Protein AF-A0A1B1T932-F1 (afdb_monomer)

Foldseek 3Di:
DVLVLLQCCC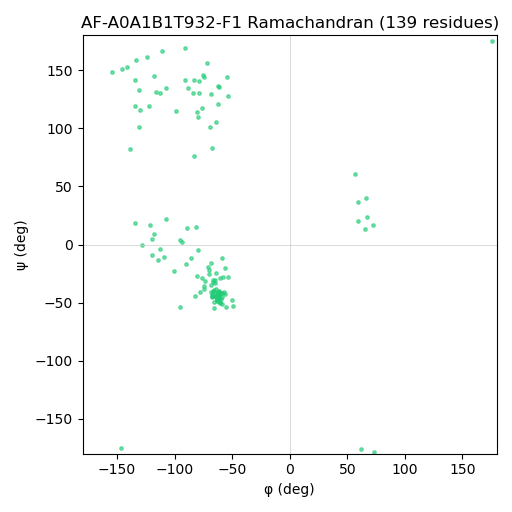CPVVVNNVQEDEQDQPPHDLVCRVVVSCVVVVQRQKYKYFDPDDPDPCVCCCVPPVDTDMDIGRDPVDDPCVVHPCPDPVSQQVVQACAPVPDDDHDGSVVSVVVVVVSVVSSVVSSVVCCVVPNDDDPPD

Mean predicted aligned error: 5.81 Å

Radius of gyration: 16.26 Å; Cα contacts (8 Å, |Δi|>4): 154; chains: 1; bounding box: 42×32×43 Å

Nearest PDB structures (foldseek):
  7mj0-assembly1_B  TM=4.147E-01  e=1.061E+00  Lactiplantibacillus plantarum WCFS1
  7mj1-assembly3_F  TM=4.142E-01  e=2.556E+00  Lactiplantibacillus plantarum WCFS1
  8iss-assembly1_B  TM=2.671E-01  e=7.438E+00  Homo sapiens

Structure (mmCIF, N/CA/C/O backbone):
data_AF-A0A1B1T932-F1
#
_entry.id   AF-A0A1B1T932-F1
#
loop_
_atom_site.group_PDB
_atom_site.id
_atom_site.type_symbol
_atom_site.label_atom_id
_atom_site.label_alt_id
_atom_site.label_comp_id
_atom_site.label_asym_id
_atom_site.label_entity_id
_atom_site.label_seq_id
_atom_site.pdbx_PDB_ins_code
_atom_site.Cartn_x
_atom_site.Cartn_y
_atom_site.Cartn_z
_atom_site.occupancy
_atom_site.B_iso_or_equiv
_atom_site.auth_seq_id
_atom_site.auth_comp_id
_atom_site.auth_asym_id
_atom_site.auth_atom_id
_atom_site.pdbx_PDB_model_num
ATOM 1 N N . GLY A 1 1 ? -16.737 -0.184 9.430 1.00 80.81 1 GLY A N 1
ATOM 2 C CA . GLY A 1 1 ? -15.345 -0.246 9.910 1.00 80.81 1 GLY A CA 1
ATOM 3 C C . GLY A 1 1 ? -14.444 0.382 8.879 1.00 80.81 1 GLY A C 1
ATOM 4 O O . GLY A 1 1 ? -14.862 0.499 7.726 1.00 80.81 1 GLY A O 1
ATOM 5 N N . MET A 1 2 ? -13.248 0.798 9.278 1.00 84.81 2 MET A N 1
ATOM 6 C CA . MET A 1 2 ? -12.342 1.526 8.388 1.00 84.81 2 MET A CA 1
ATOM 7 C C . MET A 1 2 ? -11.845 0.633 7.241 1.00 84.81 2 MET A C 1
ATOM 9 O O . MET A 1 2 ? -11.721 1.103 6.113 1.00 84.81 2 MET A O 1
ATOM 13 N N . VAL A 1 3 ? -11.698 -0.676 7.487 1.00 86.94 3 VAL A N 1
ATOM 14 C CA . VAL A 1 3 ? -11.423 -1.677 6.435 1.00 86.94 3 VAL A CA 1
ATOM 15 C C . VAL A 1 3 ? -12.479 -1.654 5.328 1.00 86.94 3 VAL A C 1
ATOM 17 O O . VAL A 1 3 ? -12.140 -1.697 4.154 1.00 86.94 3 VAL A O 1
ATOM 20 N N . GLY A 1 4 ? -13.764 -1.551 5.684 1.00 88.31 4 GLY A N 1
ATOM 21 C CA . GLY A 1 4 ? -14.855 -1.548 4.704 1.00 88.31 4 GLY A CA 1
ATOM 22 C C . GLY A 1 4 ? -14.844 -0.310 3.804 1.00 88.31 4 GLY A C 1
ATOM 23 O O . GLY A 1 4 ? -15.051 -0.435 2.602 1.00 88.31 4 GLY A O 1
ATOM 24 N N . LEU A 1 5 ? -14.552 0.865 4.376 1.00 89.44 5 LEU A N 1
ATOM 25 C CA . LEU A 1 5 ? -14.367 2.099 3.606 1.00 89.44 5 LEU A CA 1
ATOM 26 C C . LEU A 1 5 ? -13.168 1.976 2.660 1.00 89.44 5 LEU A C 1
ATOM 28 O O . LEU A 1 5 ? -13.289 2.277 1.478 1.00 89.44 5 LEU A O 1
ATOM 32 N N . SER A 1 6 ? -12.037 1.495 3.175 1.00 89.19 6 SER A N 1
ATOM 33 C CA . SER A 1 6 ? -10.818 1.316 2.387 1.00 89.19 6 SER A CA 1
ATOM 34 C C . SER A 1 6 ? -11.032 0.323 1.236 1.00 89.19 6 SER A C 1
ATOM 36 O O . SER A 1 6 ? -10.687 0.619 0.099 1.00 89.19 6 SER A O 1
ATOM 38 N N . ASN A 1 7 ? -11.708 -0.804 1.487 1.00 89.00 7 ASN A N 1
ATOM 39 C CA . ASN A 1 7 ? -12.065 -1.769 0.445 1.00 89.00 7 ASN A CA 1
ATOM 40 C C . ASN A 1 7 ? -12.986 -1.169 -0.619 1.00 89.00 7 ASN A C 1
ATOM 42 O O . ASN A 1 7 ? -12.772 -1.423 -1.798 1.00 89.00 7 ASN A O 1
ATOM 46 N N . TRP A 1 8 ? -13.988 -0.375 -0.231 1.00 90.88 8 TRP A N 1
ATOM 47 C CA . TRP A 1 8 ? -14.846 0.314 -1.198 1.00 90.88 8 TRP A CA 1
ATOM 48 C C . TRP A 1 8 ? -14.045 1.289 -2.070 1.00 90.88 8 TRP A C 1
ATOM 50 O O . TRP A 1 8 ? -14.189 1.264 -3.285 1.00 90.88 8 TRP A O 1
ATOM 60 N N . ILE A 1 9 ? -13.154 2.090 -1.477 1.00 91.12 9 ILE A N 1
ATOM 61 C CA . ILE A 1 9 ? -12.294 3.008 -2.238 1.00 91.12 9 ILE A CA 1
ATOM 62 C C . ILE A 1 9 ? -11.430 2.233 -3.240 1.00 91.12 9 ILE A C 1
ATOM 64 O O . ILE A 1 9 ? -11.419 2.566 -4.421 1.00 91.12 9 ILE A O 1
ATOM 68 N N . GLY A 1 10 ? -10.735 1.192 -2.786 1.00 88.56 10 GLY A N 1
ATOM 69 C CA . GLY A 1 10 ? -9.833 0.434 -3.645 1.00 88.56 10 GLY A CA 1
ATOM 70 C C . GLY A 1 10 ? -10.544 -0.354 -4.748 1.00 88.56 10 GLY A C 1
ATOM 71 O O . GLY A 1 10 ? -10.137 -0.277 -5.900 1.00 88.56 10 GLY A O 1
ATOM 72 N N . SER A 1 11 ? -11.632 -1.059 -4.428 1.00 88.12 11 SER A N 1
ATOM 73 C CA . SER A 1 11 ? -12.359 -1.883 -5.410 1.00 88.12 11 SER A CA 1
ATOM 74 C C . SER A 1 11 ? -13.273 -1.085 -6.343 1.00 88.12 11 SER A C 1
ATOM 76 O O . SER A 1 11 ? -13.325 -1.373 -7.528 1.00 88.12 11 SER A O 1
ATOM 78 N N . ASP A 1 12 ? -13.992 -0.078 -5.845 1.00 87.50 12 ASP A N 1
ATOM 79 C CA . ASP A 1 12 ? -14.983 0.654 -6.649 1.00 87.50 12 ASP A CA 1
ATOM 80 C C . ASP A 1 12 ? -14.379 1.923 -7.259 1.00 87.50 12 ASP A C 1
ATOM 82 O O . ASP A 1 12 ? -14.417 2.128 -8.470 1.00 87.50 12 ASP A O 1
ATOM 86 N N . ALA A 1 13 ? -13.775 2.783 -6.432 1.00 82.50 13 ALA A N 1
ATOM 87 C CA . ALA A 1 13 ? -13.285 4.076 -6.909 1.00 82.50 13 ALA A CA 1
ATOM 88 C C . ALA A 1 13 ? -11.979 3.967 -7.714 1.00 82.50 13 ALA A C 1
ATOM 90 O O . ALA A 1 13 ? -11.738 4.815 -8.575 1.00 82.50 13 ALA A O 1
ATOM 91 N N . LEU A 1 14 ? -11.150 2.955 -7.432 1.00 87.00 14 LEU A N 1
ATOM 92 C CA . LEU A 1 14 ? -9.841 2.764 -8.066 1.00 87.00 14 LEU A CA 1
ATOM 93 C C . LEU A 1 14 ? -9.735 1.500 -8.937 1.00 87.00 14 LEU A C 1
ATOM 95 O O . LEU A 1 14 ? -8.791 1.417 -9.717 1.00 87.00 14 LEU A O 1
ATOM 99 N N . GLY A 1 15 ? -10.686 0.560 -8.858 1.00 87.38 15 GLY A N 1
ATOM 100 C CA . GLY A 1 15 ? -10.707 -0.649 -9.698 1.00 87.38 15 GLY A CA 1
ATOM 101 C C . GLY A 1 15 ? -9.558 -1.628 -9.426 1.00 87.38 15 GLY A C 1
ATOM 102 O O . GLY A 1 15 ? -8.949 -2.135 -10.366 1.00 87.38 15 GLY A O 1
ATOM 103 N N . LEU A 1 16 ? -9.203 -1.818 -8.151 1.00 86.88 16 LEU A N 1
ATOM 104 C CA . LEU A 1 16 ? -8.073 -2.641 -7.692 1.00 86.88 16 LEU A CA 1
ATOM 105 C C . LEU A 1 16 ? -8.524 -3.953 -7.029 1.00 86.88 16 LEU A C 1
ATOM 107 O O . LEU A 1 16 ? -7.818 -4.527 -6.198 1.00 86.88 16 LEU A O 1
ATOM 111 N N . GLU A 1 17 ? -9.733 -4.418 -7.329 1.00 86.69 17 GLU A N 1
ATOM 112 C CA . GLU A 1 17 ? -10.350 -5.564 -6.662 1.00 86.69 17 GLU A CA 1
ATOM 113 C C . GLU A 1 17 ? -9.563 -6.874 -6.807 1.00 86.69 17 GLU A C 1
ATOM 115 O O . GLU A 1 17 ? -9.633 -7.713 -5.909 1.00 86.69 17 GLU A O 1
ATOM 120 N N . GLU A 1 18 ? -8.804 -7.049 -7.893 1.00 85.75 18 GLU A N 1
ATOM 121 C CA . GLU A 1 18 ? -8.003 -8.256 -8.135 1.00 85.75 18 GLU A CA 1
ATOM 122 C C . GLU A 1 18 ? -6.671 -8.239 -7.367 1.00 85.75 18 GLU A C 1
ATOM 124 O O . GLU A 1 18 ? -6.147 -9.292 -7.008 1.00 85.75 18 GLU A O 1
ATOM 129 N N . GLN A 1 19 ? -6.140 -7.050 -7.076 1.00 84.19 19 GLN A N 1
ATOM 130 C CA . GLN A 1 19 ? -4.853 -6.834 -6.410 1.00 84.19 19 GLN A CA 1
ATOM 131 C C . GLN A 1 19 ? -4.988 -6.767 -4.881 1.00 84.19 19 GLN A C 1
ATOM 133 O O . GLN A 1 19 ? -3.997 -6.871 -4.152 1.00 84.19 19 GLN A O 1
ATOM 138 N N . MET A 1 20 ? -6.209 -6.571 -4.377 1.00 87.19 20 MET A N 1
ATOM 139 C CA . MET A 1 20 ? -6.478 -6.298 -2.969 1.00 87.19 20 MET A CA 1
ATOM 140 C C . MET A 1 20 ? -6.745 -7.540 -2.113 1.00 87.19 20 MET A C 1
ATOM 142 O O . MET A 1 20 ? -7.504 -8.437 -2.469 1.00 87.19 20 MET A O 1
ATOM 146 N N . GLY A 1 21 ? -6.225 -7.519 -0.885 1.00 86.00 21 GLY A N 1
ATOM 147 C CA . GLY A 1 21 ? -6.532 -8.473 0.176 1.00 86.00 21 GLY A CA 1
ATOM 148 C C . GLY A 1 21 ? -6.796 -7.786 1.518 1.00 86.00 21 GLY A C 1
ATOM 149 O O . GLY A 1 21 ? -6.136 -6.820 1.894 1.00 86.00 21 GLY A O 1
ATOM 150 N N . THR A 1 22 ? -7.764 -8.296 2.282 1.00 88.12 22 THR A N 1
ATOM 151 C CA . THR A 1 22 ? -8.008 -7.852 3.664 1.00 88.12 22 THR A CA 1
ATOM 152 C C . THR A 1 22 ? -7.360 -8.817 4.649 1.00 88.12 22 THR A C 1
ATOM 154 O O . THR A 1 22 ? -7.798 -9.963 4.751 1.00 88.12 22 THR A O 1
ATOM 157 N N . LEU A 1 23 ? -6.361 -8.362 5.410 1.00 85.62 23 LEU A N 1
ATOM 158 C CA . LEU A 1 23 ? -5.715 -9.220 6.407 1.00 85.62 23 LEU A CA 1
ATOM 159 C C . LEU A 1 23 ? -6.510 -9.231 7.718 1.00 85.62 23 LEU A C 1
ATOM 161 O O . LEU A 1 23 ? -6.825 -8.180 8.278 1.00 85.62 23 LEU A O 1
ATOM 165 N N . VAL A 1 24 ? -6.784 -10.429 8.243 1.00 85.81 24 VAL A N 1
ATOM 166 C CA . VAL A 1 24 ? -7.491 -10.635 9.517 1.00 85.81 24 VAL A CA 1
ATOM 167 C C . VAL A 1 24 ? -6.714 -11.614 10.401 1.00 85.81 24 VAL A C 1
ATOM 169 O O . VAL A 1 24 ? -6.580 -12.792 10.083 1.00 85.81 24 VAL A O 1
ATOM 172 N N . GLY A 1 25 ? -6.233 -11.142 11.552 1.00 80.25 25 GLY A N 1
ATOM 173 C CA . GLY A 1 25 ? -5.342 -11.898 12.445 1.00 80.25 25 GLY A CA 1
ATOM 174 C C . GLY A 1 25 ? -6.001 -12.908 13.397 1.00 80.25 25 GLY A C 1
ATOM 175 O O . GLY A 1 25 ? -5.340 -13.338 14.337 1.00 80.25 25 GLY A O 1
ATOM 176 N N . LEU A 1 26 ? -7.270 -13.299 13.200 1.00 79.38 26 LEU A N 1
ATOM 177 C CA . LEU A 1 26 ? -8.101 -14.006 14.202 1.00 79.38 26 LEU A CA 1
ATOM 178 C C . LEU A 1 26 ? -7.559 -15.360 14.720 1.00 79.38 26 LEU A C 1
ATOM 180 O O . LEU A 1 26 ? -8.073 -15.854 15.716 1.00 79.38 26 LEU A O 1
ATOM 184 N N . ASN A 1 27 ? -6.522 -15.942 14.110 1.00 82.50 27 ASN A N 1
ATOM 185 C CA . ASN A 1 27 ? -5.919 -17.220 14.525 1.00 82.50 27 ASN A CA 1
ATOM 186 C C . ASN A 1 27 ? -4.382 -17.197 14.577 1.00 82.50 27 ASN A C 1
ATOM 188 O O . ASN A 1 27 ? -3.741 -18.247 14.557 1.00 82.50 27 ASN A O 1
ATOM 192 N N . TYR A 1 28 ? -3.777 -16.014 14.629 1.00 83.94 28 TYR A N 1
ATOM 193 C CA . TYR A 1 28 ? -2.328 -15.855 14.553 1.00 83.94 28 TYR A CA 1
ATOM 194 C C . TYR A 1 28 ? -1.781 -15.097 15.761 1.00 83.94 28 TYR A C 1
ATOM 196 O O . TYR A 1 28 ? -2.510 -14.408 16.473 1.00 83.94 28 TYR A O 1
ATOM 204 N N . THR A 1 29 ? -0.474 -15.211 16.004 1.00 84.06 29 THR A N 1
ATOM 205 C CA . THR A 1 29 ? 0.174 -14.472 17.093 1.00 84.06 29 THR A CA 1
ATOM 206 C C . THR A 1 29 ? 0.341 -12.999 16.727 1.00 84.06 29 THR A C 1
ATOM 208 O O . THR A 1 29 ? 0.633 -12.664 15.579 1.00 84.06 29 THR A O 1
ATOM 211 N N . ALA A 1 30 ? 0.228 -12.110 17.719 1.00 79.62 30 ALA A N 1
ATOM 212 C CA . ALA A 1 30 ? 0.373 -10.664 17.525 1.00 79.62 30 ALA A CA 1
ATOM 213 C C . ALA A 1 30 ? 1.697 -10.268 16.833 1.00 79.62 30 ALA A C 1
ATOM 215 O O . ALA A 1 30 ? 1.757 -9.270 16.121 1.00 79.62 30 ALA A O 1
ATOM 216 N N . GLU A 1 31 ? 2.750 -11.067 16.999 1.00 79.44 31 GLU A N 1
ATOM 217 C CA . GLU A 1 31 ? 4.076 -10.797 16.441 1.00 79.44 31 GLU A CA 1
ATOM 218 C C . GLU A 1 31 ? 4.171 -11.037 14.929 1.00 79.44 31 GLU A C 1
ATOM 220 O O . GLU A 1 31 ? 4.889 -10.305 14.248 1.00 79.44 31 GLU A O 1
ATOM 225 N N . THR A 1 32 ? 3.464 -12.046 14.406 1.00 83.19 32 THR A N 1
ATOM 226 C CA . THR A 1 32 ? 3.666 -12.557 13.032 1.00 83.19 32 THR A CA 1
ATOM 227 C C . THR A 1 32 ? 2.391 -12.639 12.198 1.00 83.19 32 THR A C 1
ATOM 229 O O . THR A 1 32 ? 2.445 -13.038 11.036 1.00 83.19 32 THR A O 1
ATOM 232 N N . TRP A 1 33 ? 1.234 -12.257 12.752 1.00 86.25 33 TRP A N 1
ATOM 233 C CA . TRP A 1 33 ? -0.049 -12.445 12.076 1.00 86.25 33 TRP A CA 1
ATOM 234 C C . TRP A 1 33 ? -0.123 -11.794 10.698 1.00 86.25 33 TRP A C 1
ATOM 236 O O . TRP 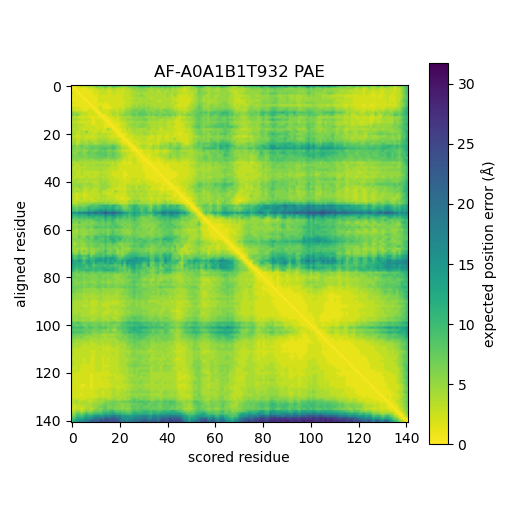A 1 33 ? -0.643 -12.423 9.786 1.00 86.25 33 TRP A O 1
ATOM 246 N N . LYS A 1 34 ? 0.421 -10.583 10.518 1.00 84.50 34 LYS A N 1
ATOM 247 C CA . LYS A 1 34 ? 0.378 -9.889 9.222 1.00 84.50 34 LYS A CA 1
ATOM 248 C C . LYS A 1 34 ? 1.083 -10.713 8.143 1.00 84.50 34 LYS A C 1
ATOM 250 O O . LYS A 1 34 ? 0.497 -10.968 7.096 1.00 84.50 34 LYS A O 1
ATOM 255 N N . THR A 1 35 ? 2.301 -11.182 8.428 1.00 86.19 35 THR A N 1
ATOM 256 C CA . THR A 1 35 ? 3.117 -11.938 7.467 1.00 86.19 35 THR A CA 1
ATOM 257 C C . THR A 1 35 ? 2.487 -13.296 7.182 1.00 86.19 35 THR A C 1
ATOM 259 O O . THR A 1 35 ? 2.370 -13.681 6.024 1.00 86.19 35 THR A O 1
ATOM 262 N N . ASN A 1 36 ? 2.019 -14.000 8.217 1.00 88.31 36 ASN A N 1
ATOM 263 C CA . ASN A 1 36 ? 1.419 -15.322 8.043 1.00 88.31 36 ASN A CA 1
ATOM 264 C C . ASN A 1 36 ? 0.102 -15.257 7.255 1.00 88.31 36 ASN A C 1
ATOM 266 O O . ASN A 1 36 ? -0.078 -16.034 6.327 1.00 88.31 36 ASN A O 1
ATOM 270 N N . VAL A 1 37 ? -0.787 -14.302 7.560 1.00 88.25 37 VAL A N 1
ATOM 271 C CA . VAL A 1 37 ? -2.037 -14.125 6.800 1.00 88.25 37 VAL A CA 1
ATOM 272 C C . VAL A 1 37 ? -1.738 -13.744 5.350 1.00 88.25 37 VAL A C 1
ATOM 274 O O . VAL A 1 37 ? -2.368 -14.277 4.446 1.00 88.25 37 VAL A O 1
ATOM 277 N N . TRP A 1 38 ? -0.773 -12.852 5.111 1.00 88.38 38 TRP A N 1
ATOM 278 C CA . TRP A 1 38 ? -0.386 -12.455 3.755 1.00 88.38 38 TRP A CA 1
ATOM 279 C C . TRP A 1 38 ? 0.144 -13.635 2.932 1.00 88.38 38 TRP A C 1
ATOM 281 O O . TRP A 1 38 ? -0.245 -13.796 1.777 1.00 88.38 38 TRP A O 1
ATOM 291 N N . LEU A 1 39 ? 0.975 -14.496 3.531 1.00 88.19 39 LEU A N 1
ATOM 292 C CA . LEU A 1 39 ? 1.442 -15.729 2.892 1.00 88.19 39 LEU A CA 1
ATOM 293 C C . LEU A 1 39 ? 0.288 -16.699 2.600 1.00 88.19 39 LEU A C 1
ATOM 295 O O . LEU A 1 39 ? 0.229 -17.249 1.503 1.00 88.19 39 LEU A O 1
ATOM 299 N N . ASP A 1 40 ? -0.634 -16.873 3.546 1.00 90.06 40 ASP A N 1
ATOM 300 C CA . ASP A 1 40 ? -1.783 -17.777 3.409 1.00 90.06 40 ASP A CA 1
ATOM 301 C C . ASP A 1 40 ? -2.824 -17.279 2.390 1.00 90.06 40 ASP A C 1
ATOM 303 O O . ASP A 1 40 ? -3.586 -18.076 1.844 1.00 90.06 40 ASP A O 1
ATOM 307 N N . MET A 1 41 ? -2.843 -15.975 2.106 1.00 87.75 41 MET A N 1
ATOM 308 C CA . MET A 1 41 ? -3.696 -15.341 1.094 1.00 87.75 41 MET A CA 1
ATOM 309 C C . MET A 1 41 ? -3.056 -15.278 -0.299 1.00 87.75 41 MET A C 1
ATOM 311 O O . MET A 1 41 ? -3.544 -14.543 -1.150 1.00 87.75 41 MET A O 1
ATOM 315 N N . ASP A 1 42 ? -1.978 -16.028 -0.532 1.00 87.50 42 ASP A N 1
ATOM 316 C CA . ASP A 1 42 ? -1.223 -16.018 -1.793 1.00 87.50 42 ASP A CA 1
ATOM 317 C C . ASP A 1 42 ? -0.661 -14.635 -2.157 1.00 87.50 42 ASP A C 1
ATOM 319 O O . ASP A 1 42 ? -0.576 -14.251 -3.318 1.00 87.50 42 ASP A O 1
ATOM 323 N N . ARG A 1 43 ? -0.225 -13.890 -1.133 1.00 85.88 43 ARG A N 1
ATOM 324 C CA . ARG A 1 43 ? 0.549 -12.649 -1.264 1.00 85.88 43 ARG A CA 1
ATOM 325 C C . ARG A 1 43 ? -0.148 -11.569 -2.107 1.00 85.88 43 ARG A C 1
ATOM 327 O O . ARG A 1 43 ? 0.429 -11.125 -3.099 1.00 85.88 43 ARG A O 1
ATOM 334 N N . PRO A 1 44 ? -1.340 -11.094 -1.696 1.00 84.31 44 PRO A N 1
ATOM 335 C CA . PRO A 1 44 ? -1.999 -9.981 -2.374 1.00 84.31 44 PRO A CA 1
ATOM 336 C C . PRO A 1 44 ? -1.073 -8.762 -2.450 1.00 84.31 44 PRO A C 1
ATOM 338 O O . PRO A 1 44 ? -0.308 -8.492 -1.515 1.00 84.31 44 PRO A O 1
ATOM 341 N N . GLU A 1 45 ? -1.160 -8.035 -3.562 1.00 83.12 45 GLU A N 1
ATOM 342 C CA . GLU A 1 45 ? -0.296 -6.893 -3.874 1.00 83.12 45 GLU A CA 1
ATOM 343 C C . GLU A 1 45 ? -0.640 -5.659 -3.039 1.00 83.12 45 GLU A C 1
ATOM 345 O O . GLU A 1 45 ? 0.243 -4.873 -2.705 1.00 83.12 45 GLU A O 1
ATOM 350 N N . ILE A 1 46 ? -1.915 -5.489 -2.682 1.00 84.75 46 ILE A N 1
ATOM 351 C CA . ILE A 1 46 ? -2.403 -4.406 -1.830 1.00 84.75 46 ILE A CA 1
ATOM 352 C C . ILE A 1 46 ? -3.097 -5.022 -0.626 1.00 84.75 46 ILE A C 1
ATOM 354 O O . ILE A 1 46 ? -4.111 -5.705 -0.754 1.00 84.75 46 ILE A O 1
ATOM 358 N N . ILE A 1 47 ? -2.590 -4.745 0.569 1.00 86.12 47 ILE A N 1
ATOM 359 C CA . ILE A 1 47 ? -3.205 -5.196 1.813 1.00 86.12 47 ILE A CA 1
ATOM 360 C C . ILE A 1 47 ? -3.871 -4.046 2.552 1.00 86.12 47 ILE A C 1
ATOM 362 O O . ILE A 1 47 ? -3.299 -2.974 2.747 1.00 86.12 47 ILE A O 1
ATOM 366 N N . VAL A 1 48 ? -5.086 -4.311 3.018 1.00 86.06 48 VAL A N 1
ATOM 367 C CA . VAL A 1 48 ? -5.837 -3.439 3.917 1.00 86.06 48 VAL A CA 1
ATOM 368 C C . VAL A 1 48 ? -6.049 -4.176 5.226 1.00 86.06 48 VAL A C 1
ATOM 370 O O . VAL A 1 48 ? -6.490 -5.328 5.243 1.00 86.06 48 VAL A O 1
ATOM 373 N N . TYR A 1 49 ? -5.761 -3.512 6.338 1.00 82.50 49 TYR A N 1
ATOM 374 C CA . TYR A 1 49 ? -6.024 -4.072 7.656 1.00 82.50 49 TYR A CA 1
ATOM 375 C C . TYR A 1 49 ? -6.225 -2.976 8.703 1.00 82.50 49 TYR A C 1
ATOM 377 O O . TYR A 1 49 ? -5.637 -1.896 8.636 1.00 82.50 49 TYR A O 1
ATOM 385 N N . GLU A 1 50 ? -7.066 -3.264 9.692 1.00 77.31 50 GLU A N 1
ATOM 386 C CA . GLU A 1 50 ? -7.107 -2.487 10.929 1.00 77.31 50 GLU A CA 1
ATOM 387 C C . GLU A 1 50 ? -5.899 -2.897 11.764 1.00 77.31 50 GLU A C 1
ATOM 389 O O . GLU A 1 50 ? -5.720 -4.073 12.092 1.00 77.31 50 GLU A O 1
ATOM 394 N N . ASP A 1 51 ? -5.014 -1.941 12.029 1.00 72.12 51 ASP A N 1
ATOM 395 C CA . ASP A 1 51 ? -3.776 -2.266 12.714 1.00 72.12 51 ASP A CA 1
ATOM 396 C C . ASP A 1 51 ? -4.024 -2.411 14.216 1.00 72.12 51 ASP A C 1
ATOM 398 O O . ASP A 1 51 ? -4.628 -1.545 14.842 1.00 72.12 51 ASP A O 1
ATOM 402 N N . THR A 1 52 ? -3.550 -3.501 14.808 1.00 62.16 52 THR A N 1
ATOM 403 C CA . THR A 1 52 ? -3.531 -3.705 16.264 1.00 62.16 52 THR A CA 1
ATOM 404 C C . THR A 1 52 ? -2.106 -3.725 16.815 1.00 62.16 52 THR A C 1
ATOM 406 O O . THR A 1 52 ? -1.916 -3.881 18.019 1.00 62.16 52 THR A O 1
ATOM 409 N N . THR A 1 53 ? -1.094 -3.635 15.948 1.00 59.97 53 THR A N 1
ATOM 410 C CA . THR A 1 53 ? 0.326 -3.676 16.297 1.00 59.97 53 THR A CA 1
ATOM 411 C C . THR A 1 53 ? 1.058 -2.526 15.627 1.00 59.97 53 THR A C 1
ATOM 413 O O . THR A 1 53 ? 1.396 -2.555 14.444 1.00 59.97 53 THR A O 1
ATOM 416 N N . ALA A 1 54 ? 1.321 -1.487 16.406 1.00 54.06 54 ALA A N 1
ATOM 417 C CA . ALA A 1 54 ? 1.797 -0.244 15.849 1.00 54.06 54 ALA A CA 1
ATOM 418 C C . ALA A 1 54 ? 3.307 -0.264 15.560 1.00 54.06 54 ALA A C 1
ATOM 420 O O . ALA A 1 54 ? 4.134 -0.356 16.468 1.00 54.06 54 ALA A O 1
ATOM 421 N N . ARG A 1 55 ? 3.666 -0.198 14.272 1.00 67.00 55 ARG A N 1
ATOM 422 C CA . ARG A 1 55 ? 5.061 -0.129 13.788 1.00 67.00 55 ARG A CA 1
ATOM 423 C C . ARG A 1 55 ? 5.365 1.167 13.021 1.00 67.00 55 ARG A C 1
ATOM 425 O O . ARG A 1 55 ? 6.422 1.278 12.412 1.00 67.00 55 ARG A O 1
ATOM 432 N N . SER A 1 56 ? 4.446 2.132 13.045 1.00 73.62 56 SER A N 1
ATOM 433 C CA . SER A 1 56 ? 4.569 3.440 12.392 1.00 73.62 56 SER A CA 1
ATOM 434 C C . SER A 1 56 ? 3.856 4.522 13.233 1.00 73.62 56 SER A C 1
ATOM 436 O O . SER A 1 56 ? 3.392 4.243 14.341 1.00 73.62 56 SER A O 1
ATOM 438 N N . ASP A 1 57 ? 3.768 5.761 12.747 1.00 79.06 57 ASP A N 1
ATOM 439 C CA . ASP A 1 57 ? 3.303 6.939 13.504 1.00 79.06 57 ASP A CA 1
ATOM 440 C C . ASP A 1 57 ? 1.886 6.794 14.080 1.00 79.06 57 ASP A C 1
ATOM 442 O O . ASP A 1 57 ? 1.565 7.356 15.135 1.00 79.06 57 ASP A O 1
ATOM 446 N N . HIS A 1 58 ? 1.052 5.985 13.421 1.00 78.69 58 HIS A N 1
ATOM 447 C CA . HIS A 1 58 ? -0.308 5.646 13.840 1.00 78.69 58 HIS A CA 1
ATOM 448 C C . HIS A 1 58 ? -0.380 5.030 15.259 1.00 78.69 58 HIS A C 1
ATOM 450 O O . HIS A 1 58 ? -1.418 5.164 15.904 1.00 78.69 58 HIS A O 1
ATOM 456 N N . ALA A 1 59 ? 0.728 4.493 15.801 1.00 80.38 59 ALA A N 1
ATOM 457 C CA . ALA A 1 59 ? 0.858 4.047 17.199 1.00 80.38 59 ALA A CA 1
ATOM 458 C C . ALA A 1 59 ? 0.380 5.087 18.207 1.00 80.38 59 ALA A C 1
ATOM 460 O O . ALA A 1 59 ? -0.477 4.837 19.051 1.00 80.38 59 ALA A O 1
ATOM 461 N N . SER A 1 60 ? 0.916 6.297 18.071 1.00 82.00 60 SER A N 1
ATOM 462 C CA . SER A 1 60 ? 0.652 7.384 19.003 1.00 82.00 60 SER A CA 1
ATOM 463 C C . SER A 1 60 ? -0.817 7.817 18.980 1.00 82.00 60 SER A C 1
ATOM 465 O O . SER A 1 60 ? -1.349 8.225 20.011 1.00 82.00 60 SER A O 1
ATOM 467 N N . PHE A 1 61 ? -1.491 7.685 17.836 1.00 81.75 61 PHE A N 1
ATOM 468 C CA . PHE A 1 61 ? -2.914 7.983 17.696 1.00 81.75 61 PHE A CA 1
ATOM 469 C C . PHE A 1 61 ? -3.784 6.895 18.331 1.00 81.75 61 PHE A C 1
ATOM 471 O O . PHE A 1 61 ? -4.785 7.216 18.971 1.00 81.75 61 PHE A O 1
ATOM 478 N N . GLN A 1 62 ? -3.401 5.624 18.204 1.00 78.38 62 GLN A N 1
ATOM 479 C CA . GLN A 1 62 ? -4.112 4.522 18.855 1.00 78.38 62 GLN A CA 1
ATOM 480 C C . GLN A 1 62 ? -3.993 4.616 20.373 1.00 78.38 62 GLN A C 1
ATOM 482 O O . GLN A 1 62 ? -5.010 4.694 21.063 1.00 78.38 62 GLN A O 1
ATOM 487 N N . ASP A 1 63 ? -2.760 4.694 20.872 1.00 81.81 63 ASP A N 1
ATOM 488 C CA . ASP A 1 63 ? -2.464 4.604 22.301 1.00 81.81 63 ASP A CA 1
ATOM 489 C C . ASP A 1 63 ? -2.979 5.814 23.089 1.00 81.81 63 ASP A C 1
ATOM 491 O O . ASP A 1 63 ? -3.421 5.669 24.229 1.00 81.81 63 ASP A O 1
ATOM 495 N N . ASN A 1 64 ? -2.946 7.014 22.495 1.00 84.12 64 ASN A N 1
ATOM 496 C CA . ASN A 1 64 ? -3.294 8.244 23.213 1.00 84.12 64 ASN A CA 1
ATOM 497 C C . ASN A 1 64 ? -4.708 8.762 22.924 1.00 84.12 64 ASN A C 1
ATOM 499 O O . ASN A 1 64 ? -5.233 9.526 23.734 1.00 84.12 64 ASN A O 1
ATOM 503 N N . LEU A 1 65 ? -5.316 8.401 21.786 1.00 82.81 65 LEU A N 1
ATOM 504 C CA . LEU A 1 65 ? -6.614 8.951 21.362 1.00 82.81 65 LEU A CA 1
ATOM 505 C C . LEU A 1 65 ? -7.712 7.889 21.197 1.00 82.81 65 LEU A C 1
ATOM 507 O O . LEU A 1 65 ? -8.872 8.259 21.027 1.00 82.81 65 LEU A O 1
ATOM 511 N N . GLY A 1 66 ? -7.386 6.591 21.259 1.00 75.19 66 GLY A N 1
ATOM 512 C CA . GLY A 1 66 ? -8.368 5.513 21.081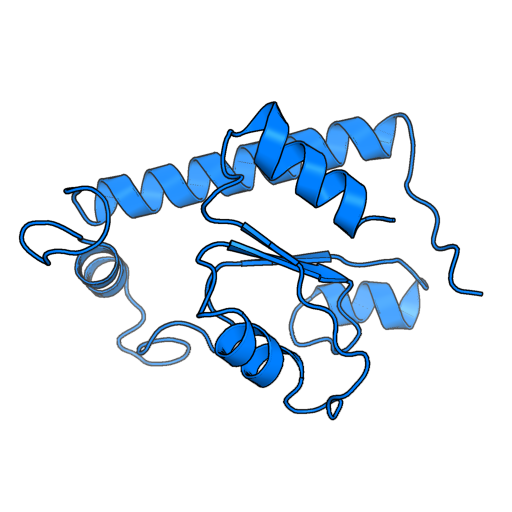 1.00 75.19 66 GLY A CA 1
ATOM 513 C C . GLY A 1 66 ? -8.946 5.436 19.662 1.00 75.19 66 GLY A C 1
ATOM 514 O O . GLY A 1 66 ? -10.057 4.939 19.457 1.00 75.19 66 GLY A O 1
ATOM 515 N N . THR A 1 67 ? -8.213 5.956 18.677 1.00 75.00 67 THR A N 1
ATOM 516 C CA . THR A 1 67 ? -8.656 6.062 17.283 1.00 75.00 67 THR A CA 1
ATOM 517 C C . THR A 1 67 ? -8.426 4.753 16.525 1.00 75.00 67 THR A C 1
ATOM 519 O O . THR A 1 67 ? -7.391 4.106 16.685 1.00 75.00 67 THR A O 1
ATOM 522 N N . VAL A 1 68 ? -9.367 4.374 15.652 1.00 73.62 68 VAL A N 1
ATOM 523 C CA . VAL A 1 68 ? -9.142 3.289 14.681 1.00 73.62 68 VAL A CA 1
ATOM 524 C C . VAL A 1 68 ? -8.106 3.750 13.665 1.00 73.62 68 VAL A C 1
ATOM 526 O O . VAL A 1 68 ? -8.267 4.812 13.067 1.00 73.62 68 VAL A O 1
ATOM 529 N N . THR A 1 69 ? -7.074 2.944 13.427 1.00 75.75 69 THR A N 1
ATOM 530 C CA . THR A 1 69 ? -6.095 3.220 12.370 1.00 75.75 69 THR A CA 1
ATOM 531 C C . THR A 1 69 ? -6.109 2.106 11.339 1.00 75.75 69 THR A C 1
ATOM 533 O O . THR A 1 69 ? -6.355 0.943 11.663 1.00 75.75 69 THR A O 1
ATOM 536 N N . VAL A 1 70 ? -5.888 2.483 10.084 1.00 76.38 70 VAL A N 1
ATOM 537 C CA . VAL A 1 70 ? -5.782 1.553 8.962 1.00 76.38 70 VAL A CA 1
ATOM 538 C C . VAL A 1 70 ? -4.360 1.573 8.449 1.00 76.38 70 VAL A C 1
ATOM 540 O O . VAL A 1 70 ? -3.803 2.641 8.199 1.00 76.38 70 VAL A O 1
ATOM 543 N N . GLY A 1 71 ? -3.802 0.378 8.290 1.00 72.62 71 GLY A N 1
ATOM 544 C CA . GLY A 1 71 ? -2.627 0.153 7.472 1.00 72.62 71 GLY A CA 1
ATOM 545 C C . GLY A 1 71 ? -3.049 -0.117 6.032 1.00 72.62 71 GLY A C 1
ATOM 546 O O . GLY A 1 71 ? -3.970 -0.897 5.777 1.00 72.62 71 GLY A O 1
ATOM 547 N N . PHE A 1 72 ? -2.358 0.537 5.107 1.00 72.69 72 PHE A N 1
ATOM 548 C CA . PHE A 1 72 ? -2.421 0.291 3.674 1.00 72.69 72 PHE A CA 1
ATOM 549 C C . PHE A 1 72 ? -0.981 0.173 3.167 1.00 72.69 72 PHE A C 1
ATOM 551 O O . PHE A 1 72 ? -0.132 0.995 3.520 1.00 72.69 72 PHE A O 1
ATOM 558 N N . GLY A 1 73 ? -0.694 -0.847 2.365 1.00 70.62 73 GLY A N 1
ATOM 559 C CA . GLY A 1 73 ? 0.622 -1.050 1.761 1.00 70.62 73 GLY A CA 1
ATOM 560 C C . GLY A 1 73 ? 0.682 -2.352 0.972 1.00 70.62 73 GLY A C 1
ATOM 561 O O . GLY A 1 73 ? -0.282 -3.109 0.985 1.00 70.62 73 GLY A O 1
ATOM 562 N N . GLY A 1 74 ? 1.799 -2.609 0.286 1.00 65.62 74 GLY A N 1
ATOM 563 C CA . GLY A 1 74 ? 1.979 -3.833 -0.512 1.00 65.62 74 GLY A CA 1
ATOM 564 C C . GLY A 1 74 ? 2.971 -4.853 0.047 1.00 65.62 74 GLY A C 1
ATOM 565 O O . GLY A 1 74 ? 3.017 -5.989 -0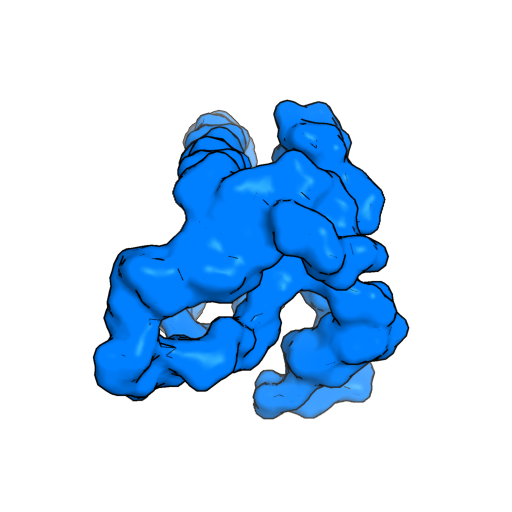.410 1.00 65.62 74 GLY A O 1
ATOM 566 N N . LEU A 1 75 ? 3.756 -4.488 1.066 1.00 67.88 75 LEU A N 1
ATOM 567 C CA . LEU A 1 75 ? 4.765 -5.368 1.657 1.00 67.88 75 LEU A CA 1
ATOM 568 C C . LEU A 1 75 ? 4.696 -5.327 3.177 1.00 67.88 75 LEU A C 1
ATOM 570 O O . LEU A 1 75 ? 4.919 -4.285 3.790 1.00 67.88 75 LEU A O 1
ATOM 574 N N . VAL A 1 76 ? 4.432 -6.485 3.782 1.00 64.81 76 VAL A N 1
ATOM 575 C CA . VAL A 1 76 ? 4.337 -6.626 5.242 1.00 64.81 76 VAL A CA 1
ATOM 576 C C . VAL A 1 76 ? 5.683 -6.385 5.941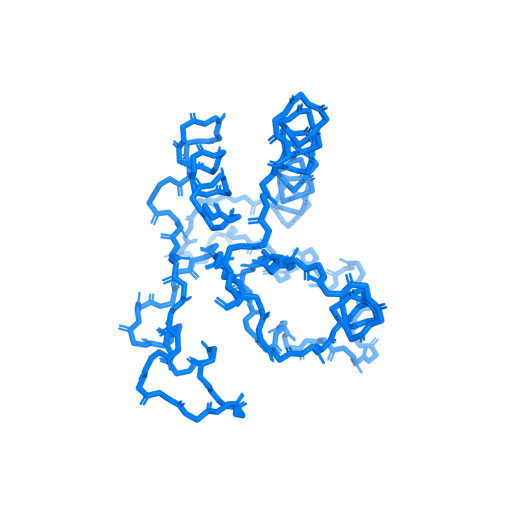 1.00 64.81 76 VAL A C 1
ATOM 578 O O . VAL A 1 76 ? 5.699 -5.872 7.057 1.00 64.81 76 VAL A O 1
ATOM 581 N N . ASP A 1 77 ? 6.799 -6.696 5.276 1.00 68.25 77 ASP A N 1
ATOM 582 C CA . ASP A 1 77 ? 8.156 -6.587 5.836 1.00 68.25 77 ASP A CA 1
ATOM 583 C C . ASP A 1 77 ? 9.074 -5.651 5.020 1.00 68.25 77 ASP A C 1
ATOM 585 O O . ASP A 1 77 ? 10.294 -5.652 5.187 1.00 68.25 77 ASP A O 1
ATOM 589 N N . GLY A 1 78 ? 8.480 -4.815 4.162 1.00 75.31 78 GLY A N 1
ATOM 590 C CA . GLY A 1 78 ? 9.206 -3.900 3.282 1.00 75.31 78 GLY A CA 1
ATOM 591 C C . GLY A 1 78 ? 9.908 -4.602 2.116 1.00 75.31 78 GLY A C 1
ATOM 592 O O . GLY A 1 78 ? 9.798 -5.811 1.913 1.00 75.31 78 GLY A O 1
ATOM 593 N N . TYR A 1 79 ? 10.603 -3.808 1.307 1.00 85.25 79 TYR A N 1
ATOM 594 C CA . TYR A 1 79 ? 11.423 -4.309 0.208 1.00 85.25 79 TYR A CA 1
ATOM 595 C C . TYR A 1 79 ? 12.863 -4.559 0.682 1.00 85.25 79 TYR A C 1
ATOM 597 O O . TYR A 1 79 ? 13.251 -4.178 1.784 1.00 85.25 79 TYR A O 1
ATOM 605 N N . TRP A 1 80 ? 13.676 -5.222 -0.136 1.00 86.75 80 TRP A N 1
ATOM 606 C CA . TRP A 1 80 ? 14.954 -5.785 0.308 1.00 86.75 80 TRP A CA 1
ATOM 607 C C . TRP A 1 80 ? 16.002 -4.757 0.779 1.00 86.75 80 TRP A C 1
ATOM 609 O O . TRP A 1 80 ? 16.848 -5.113 1.599 1.00 86.75 80 TRP A O 1
ATOM 619 N N . CYS A 1 81 ? 15.931 -3.502 0.318 1.00 92.19 81 CYS A N 1
ATOM 620 C CA . CYS A 1 81 ? 16.804 -2.407 0.762 1.00 92.19 81 CYS A CA 1
ATOM 621 C C . CYS A 1 81 ? 16.205 -1.539 1.877 1.00 92.19 81 CYS A C 1
ATOM 623 O O . CYS A 1 81 ? 16.850 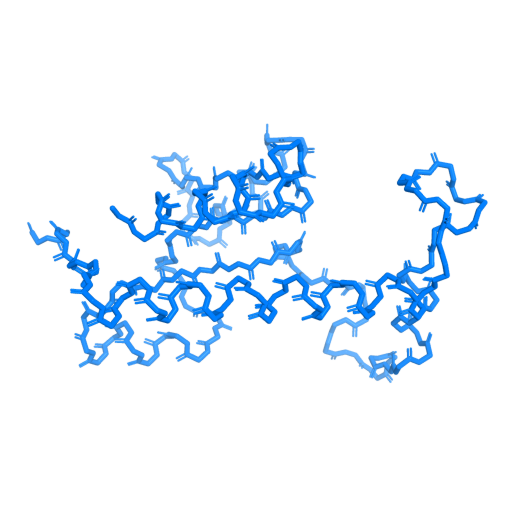-0.585 2.309 1.00 92.19 81 CYS A O 1
ATOM 625 N N . TYR A 1 82 ? 15.024 -1.877 2.401 1.00 86.81 82 TYR A N 1
ATOM 626 C CA . TYR A 1 82 ? 14.395 -1.143 3.498 1.00 86.81 82 TYR A CA 1
ATOM 627 C C . TYR A 1 82 ? 15.341 -0.991 4.707 1.00 86.81 82 TYR A C 1
ATOM 629 O O . TYR A 1 82 ? 15.899 -1.976 5.198 1.00 86.81 82 TYR A O 1
ATOM 637 N N . HIS A 1 83 ? 15.526 0.248 5.186 1.00 89.06 83 HIS A N 1
ATOM 638 C CA . HIS A 1 83 ? 16.462 0.620 6.267 1.00 89.06 83 HIS A CA 1
ATOM 639 C C . HIS A 1 83 ? 17.949 0.301 6.001 1.00 89.06 83 HIS A C 1
ATOM 641 O O . HIS A 1 83 ? 18.755 0.243 6.937 1.00 89.06 83 HIS A O 1
ATOM 647 N N . GLN A 1 84 ? 18.346 0.121 4.742 1.00 92.88 84 GLN A N 1
ATOM 648 C CA . GLN A 1 84 ? 19.740 -0.096 4.353 1.00 92.88 84 GLN A CA 1
ATOM 649 C C . GLN A 1 84 ? 20.294 1.101 3.578 1.00 92.88 84 GLN A C 1
ATOM 651 O O . GLN A 1 84 ? 19.564 1.968 3.116 1.00 92.88 84 GLN A O 1
ATOM 656 N N . THR A 1 85 ? 21.616 1.161 3.400 1.00 96.69 85 THR A N 1
ATOM 657 C CA . THR A 1 85 ? 22.256 2.246 2.634 1.00 96.69 85 THR A CA 1
ATOM 658 C C . THR A 1 85 ? 21.941 2.205 1.140 1.00 96.69 85 THR A C 1
ATOM 660 O O . THR A 1 85 ? 22.201 3.185 0.451 1.00 96.69 85 THR A O 1
ATOM 663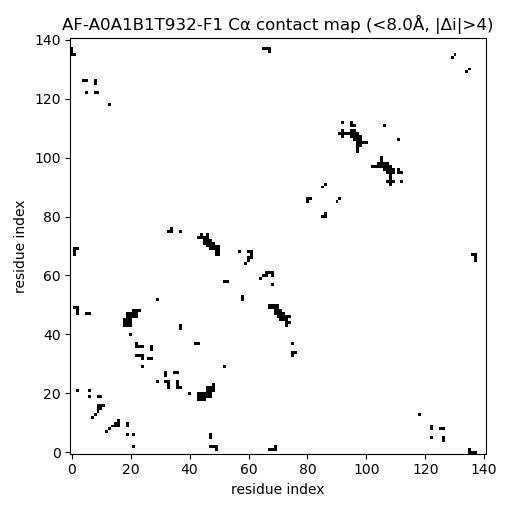 N N . CYS A 1 86 ? 21.435 1.074 0.638 1.00 95.88 86 CYS A N 1
ATOM 664 C CA . CYS A 1 86 ? 20.960 0.946 -0.736 1.00 95.88 86 CYS A CA 1
ATOM 665 C C . CYS A 1 86 ? 19.553 1.526 -0.947 1.00 95.88 86 CYS A C 1
ATOM 667 O O . CYS A 1 86 ? 19.127 1.599 -2.092 1.00 95.88 86 CYS A O 1
ATOM 669 N N . ASP A 1 87 ? 18.869 1.992 0.110 1.00 94.81 87 ASP A N 1
ATOM 670 C CA . ASP A 1 87 ? 17.564 2.662 0.021 1.00 94.81 87 ASP A CA 1
ATOM 671 C C . ASP A 1 87 ? 17.687 4.023 -0.684 1.00 94.81 87 ASP A C 1
ATOM 673 O O . ASP A 1 87 ? 17.884 5.075 -0.070 1.00 94.81 87 ASP A O 1
ATOM 677 N N . THR A 1 88 ? 17.677 3.978 -2.013 1.00 95.94 88 THR A N 1
ATOM 678 C CA . THR A 1 88 ? 17.919 5.106 -2.912 1.00 95.94 88 THR A CA 1
ATOM 679 C C . THR A 1 88 ? 16.859 5.128 -4.006 1.00 95.94 88 THR A C 1
ATOM 681 O O . THR A 1 88 ? 16.244 4.108 -4.303 1.00 95.94 88 THR A O 1
ATOM 684 N N . LEU A 1 89 ? 16.651 6.291 -4.633 1.00 95.25 89 LEU A N 1
ATOM 685 C CA . LEU A 1 89 ? 15.690 6.413 -5.734 1.00 95.25 89 LEU A CA 1
ATOM 686 C C . LEU A 1 89 ? 16.027 5.470 -6.898 1.00 95.25 89 LEU A C 1
ATOM 688 O O . LEU A 1 89 ? 15.130 4.840 -7.437 1.00 95.25 89 LEU A O 1
ATOM 692 N N . GLU A 1 90 ? 17.309 5.358 -7.251 1.00 97.00 90 GLU A N 1
ATOM 693 C CA . GLU A 1 90 ? 17.778 4.495 -8.342 1.00 97.00 90 GLU A CA 1
ATOM 694 C C . GLU A 1 90 ? 17.454 3.021 -8.063 1.00 97.00 90 GLU A C 1
ATOM 696 O O . GLU A 1 90 ? 16.809 2.371 -8.880 1.00 97.00 90 GLU A O 1
ATOM 701 N N . GLU A 1 91 ? 17.786 2.528 -6.866 1.00 96.50 91 GLU A N 1
ATOM 702 C CA . GLU A 1 91 ? 17.429 1.170 -6.433 1.00 96.50 91 GLU A CA 1
ATOM 703 C C . GLU A 1 91 ? 15.909 0.950 -6.434 1.00 96.50 91 GLU A C 1
ATOM 705 O O . GLU A 1 91 ? 15.420 -0.091 -6.871 1.00 96.50 91 GLU A O 1
ATOM 710 N N . MET A 1 92 ? 15.139 1.940 -5.972 1.00 94.25 92 MET A N 1
ATOM 711 C CA . MET A 1 92 ? 13.683 1.847 -5.955 1.00 94.25 92 MET A CA 1
ATOM 712 C C . MET A 1 92 ? 13.111 1.742 -7.372 1.00 94.25 92 MET A C 1
ATOM 714 O O . MET A 1 92 ? 12.233 0.920 -7.620 1.00 94.25 92 MET A O 1
ATOM 718 N N . GLU A 1 93 ? 13.600 2.556 -8.307 1.00 95.75 93 GLU A N 1
ATOM 719 C CA . GLU A 1 93 ? 13.191 2.504 -9.710 1.00 95.75 93 GLU A CA 1
ATOM 720 C C . GLU A 1 93 ? 13.551 1.144 -10.331 1.00 95.75 93 GLU A C 1
ATOM 722 O O . GLU A 1 93 ? 12.690 0.506 -10.932 1.00 95.75 93 GLU A O 1
ATOM 727 N N . GLU A 1 94 ? 14.761 0.625 -10.122 1.00 95.19 94 GLU A N 1
ATOM 728 C CA . GLU A 1 94 ? 15.150 -0.704 -10.624 1.00 95.19 94 GLU A CA 1
ATOM 729 C C . GLU A 1 94 ? 14.297 -1.842 -10.040 1.00 95.19 94 GLU A C 1
ATOM 731 O O . GLU A 1 94 ? 13.908 -2.791 -10.743 1.00 95.19 94 GLU A O 1
ATOM 736 N N . TRP A 1 95 ? 13.980 -1.748 -8.750 1.00 92.06 95 TRP A N 1
ATOM 737 C CA . TRP A 1 95 ? 13.139 -2.720 -8.065 1.00 92.06 95 TRP A CA 1
ATOM 738 C C . TRP A 1 95 ? 11.694 -2.681 -8.573 1.00 92.06 95 TRP A C 1
ATOM 740 O O . TRP A 1 95 ? 11.121 -3.739 -8.842 1.00 92.06 95 TRP A O 1
ATOM 750 N N . MET A 1 96 ? 11.135 -1.479 -8.758 1.00 92.69 96 MET A N 1
ATOM 751 C CA . MET A 1 96 ? 9.776 -1.263 -9.271 1.00 92.69 96 MET A CA 1
ATOM 752 C C . MET A 1 96 ? 9.638 -1.589 -10.758 1.00 92.69 96 MET A C 1
ATOM 754 O O . MET A 1 96 ? 8.517 -1.749 -11.224 1.00 92.69 96 MET A O 1
ATOM 758 N N . ASP A 1 97 ? 10.726 -1.650 -11.524 1.00 95.75 97 ASP A N 1
ATOM 759 C CA . ASP A 1 97 ? 10.672 -1.957 -12.953 1.00 95.75 97 ASP A CA 1
ATOM 760 C C . ASP A 1 97 ? 10.093 -3.361 -13.189 1.00 95.75 97 ASP A C 1
ATOM 762 O O . ASP A 1 97 ? 10.442 -4.308 -12.485 1.00 95.75 97 ASP A O 1
ATOM 766 N N . THR A 1 98 ? 9.205 -3.521 -14.162 1.00 95.06 98 THR A N 1
ATOM 767 C CA . THR A 1 98 ? 8.600 -4.815 -14.523 1.00 95.06 98 THR A CA 1
ATOM 768 C C . THR A 1 98 ? 8.904 -5.224 -15.963 1.00 95.06 98 THR A C 1
ATOM 770 O O . THR A 1 98 ? 8.451 -6.278 -16.411 1.00 95.06 98 THR A O 1
ATOM 773 N N . MET A 1 99 ? 9.723 -4.451 -16.681 1.00 96.31 99 MET A N 1
ATOM 774 C CA . MET A 1 99 ? 10.060 -4.700 -18.078 1.00 96.31 99 MET A CA 1
ATOM 775 C C . MET A 1 99 ? 10.796 -6.033 -18.252 1.00 96.31 99 MET A C 1
ATOM 777 O O . MET A 1 99 ? 11.879 -6.256 -17.704 1.00 96.31 99 MET A O 1
ATOM 781 N N . GLY A 1 100 ? 10.228 -6.937 -19.046 1.00 94.44 100 GLY A N 1
ATOM 782 C CA . GLY A 1 100 ? 10.786 -8.249 -19.359 1.00 94.44 100 GLY A CA 1
ATOM 783 C C . GLY A 1 100 ? 10.882 -9.200 -18.164 1.00 94.44 100 GLY A C 1
ATOM 784 O O . GLY A 1 100 ? 11.564 -10.224 -18.274 1.00 94.44 100 GLY A O 1
ATOM 785 N N . LYS A 1 101 ? 10.235 -8.893 -17.029 1.00 90.75 101 LYS A N 1
ATOM 786 C CA . LYS A 1 101 ? 10.323 -9.710 -15.806 1.00 90.75 101 LYS A CA 1
ATOM 787 C C . LYS A 1 101 ? 9.322 -10.872 -15.777 1.00 90.75 101 LYS A C 1
ATOM 789 O O . LYS A 1 101 ? 9.474 -11.787 -14.969 1.00 90.75 101 LYS A O 1
ATOM 794 N N . GLY A 1 102 ? 8.349 -10.888 -16.693 1.00 88.94 102 GLY A N 1
ATOM 795 C CA . GLY A 1 102 ? 7.395 -11.993 -16.848 1.00 88.94 102 GLY A CA 1
ATOM 796 C C . GLY A 1 102 ? 6.351 -12.086 -15.730 1.00 88.94 102 GLY A C 1
ATOM 797 O O . GLY A 1 102 ? 5.720 -13.132 -15.579 1.00 88.94 102 GLY A O 1
ATOM 798 N N . TYR A 1 103 ? 6.186 -11.012 -14.957 1.00 81.62 103 TYR A N 1
ATOM 799 C CA . TYR A 1 103 ? 5.129 -10.816 -13.970 1.00 81.62 103 TYR A CA 1
ATOM 800 C C . TYR A 1 103 ? 4.666 -9.356 -14.007 1.00 81.62 103 TYR A C 1
ATOM 802 O O . TYR A 1 103 ? 5.458 -8.471 -14.336 1.00 81.62 103 TYR A O 1
ATOM 810 N N . GLY A 1 104 ? 3.407 -9.116 -13.634 1.00 81.88 104 GLY A N 1
ATOM 811 C CA . GLY A 1 104 ? 2.793 -7.791 -13.706 1.00 81.88 104 GLY A CA 1
ATOM 812 C C . GLY A 1 104 ? 2.713 -7.238 -15.133 1.00 81.88 104 GLY A C 1
ATOM 813 O O . GLY A 1 104 ? 3.072 -7.902 -16.109 1.00 81.88 104 GLY A O 1
ATOM 814 N N . ASP A 1 105 ? 2.235 -6.003 -15.244 1.00 89.00 105 ASP A N 1
ATOM 815 C CA . ASP A 1 105 ? 2.241 -5.269 -16.506 1.00 89.00 105 ASP A CA 1
ATOM 816 C C . ASP A 1 105 ? 3.630 -4.696 -16.792 1.00 89.00 105 ASP A C 1
ATOM 818 O O . ASP A 1 105 ? 4.288 -4.179 -15.893 1.00 89.00 105 ASP A O 1
ATOM 822 N N . GLU A 1 106 ? 4.057 -4.742 -18.054 1.00 94.94 106 GLU A N 1
ATOM 823 C CA . GLU A 1 106 ? 5.331 -4.189 -18.529 1.00 94.94 106 GLU A CA 1
ATOM 824 C C . GLU A 1 106 ? 5.360 -2.662 -18.357 1.00 94.94 106 GLU A C 1
ATOM 826 O O . GLU A 1 106 ? 4.733 -1.924 -19.120 1.00 94.94 106 GLU A O 1
ATOM 831 N N . ASN A 1 107 ? 6.105 -2.186 -17.359 1.00 96.00 107 ASN A N 1
ATOM 832 C CA . ASN A 1 107 ? 6.239 -0.774 -17.029 1.00 96.00 107 ASN A CA 1
ATOM 833 C C . ASN A 1 107 ? 7.647 -0.469 -16.515 1.00 96.00 107 ASN A C 1
ATOM 835 O O . ASN A 1 107 ? 8.307 -1.304 -15.894 1.00 96.00 107 ASN A O 1
ATOM 839 N N . THR A 1 108 ? 8.096 0.765 -16.737 1.00 97.62 108 THR A N 1
ATOM 840 C CA . THR A 1 108 ? 9.353 1.234 -16.149 1.00 97.62 108 THR A CA 1
ATOM 841 C C . THR A 1 108 ? 9.200 1.444 -14.647 1.00 97.62 108 THR A C 1
ATOM 843 O O . THR A 1 108 ? 8.110 1.750 -14.152 1.00 97.62 108 THR A O 1
ATOM 846 N N . GLY A 1 109 ? 10.319 1.384 -13.928 1.00 96.38 109 GLY A N 1
ATOM 847 C CA . GLY A 1 109 ? 10.366 1.697 -12.499 1.00 96.38 109 GLY A CA 1
ATOM 848 C C . GLY A 1 109 ? 9.725 3.028 -12.120 1.00 96.38 109 GLY A C 1
ATOM 849 O O . GLY A 1 109 ? 8.888 3.098 -11.221 1.00 96.38 109 GLY A O 1
ATOM 850 N N . VAL A 1 110 ? 10.068 4.081 -12.866 1.00 97.81 110 VAL A N 1
ATOM 851 C CA . VAL A 1 110 ? 9.513 5.429 -12.679 1.00 97.81 110 VAL A CA 1
ATOM 852 C C . VAL A 1 110 ? 7.993 5.430 -12.839 1.00 97.81 110 VAL A C 1
ATOM 854 O O . VAL A 1 110 ? 7.296 6.027 -12.022 1.00 97.81 110 VAL A O 1
ATOM 857 N N . ALA A 1 111 ? 7.465 4.765 -13.873 1.00 96.81 111 ALA A N 1
ATOM 858 C CA . ALA A 1 111 ? 6.025 4.711 -14.112 1.00 96.81 111 ALA A CA 1
ATOM 859 C C . ALA A 1 111 ? 5.301 4.005 -12.958 1.00 96.81 111 ALA A C 1
ATOM 861 O O . ALA A 1 111 ? 4.329 4.538 -12.428 1.00 96.81 111 ALA A O 1
ATOM 862 N N . ASN A 1 112 ? 5.823 2.863 -12.508 1.00 93.50 112 ASN A N 1
ATOM 863 C CA . ASN A 1 112 ? 5.253 2.120 -11.388 1.00 93.50 112 ASN A CA 1
ATOM 864 C C . ASN A 1 112 ? 5.314 2.914 -10.071 1.00 93.50 112 ASN A C 1
ATOM 866 O O . ASN A 1 112 ? 4.348 2.905 -9.303 1.00 93.50 112 ASN A O 1
ATOM 870 N N . LEU A 1 113 ? 6.393 3.665 -9.824 1.00 93.06 113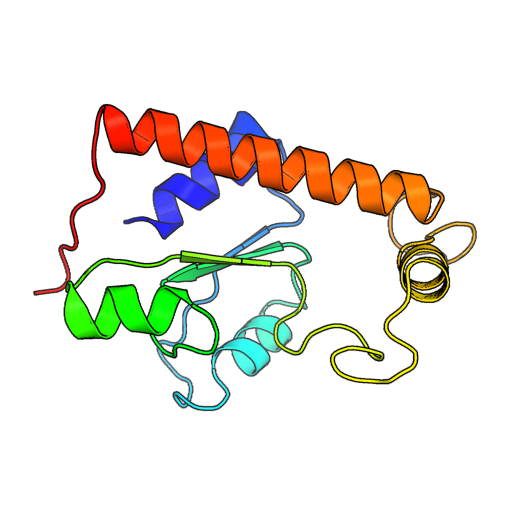 LEU A N 1
ATOM 871 C CA . LEU A 1 113 ? 6.517 4.525 -8.642 1.00 93.06 113 LEU A CA 1
ATOM 872 C C . LEU A 1 113 ? 5.524 5.699 -8.671 1.00 93.06 113 LEU A C 1
ATOM 874 O O . LEU A 1 113 ? 4.857 5.970 -7.671 1.00 93.06 113 LEU A O 1
ATOM 878 N N . VAL A 1 114 ? 5.379 6.367 -9.819 1.00 95.50 114 VAL A N 1
ATOM 879 C CA . VAL A 1 114 ? 4.402 7.453 -10.005 1.00 95.50 114 VAL A CA 1
ATOM 880 C C . VAL A 1 114 ? 2.971 6.938 -9.864 1.00 95.50 114 VAL A C 1
ATOM 882 O O . VAL A 1 114 ? 2.181 7.558 -9.155 1.00 95.50 114 VAL A O 1
ATOM 885 N N . ASN A 1 115 ? 2.645 5.792 -10.465 1.00 91.00 115 ASN A N 1
ATOM 886 C CA . ASN A 1 115 ? 1.318 5.179 -10.353 1.00 91.00 115 ASN A CA 1
ATOM 887 C C . ASN A 1 115 ? 1.000 4.800 -8.901 1.00 91.00 115 ASN A C 1
ATOM 889 O O . ASN A 1 115 ? -0.106 5.046 -8.423 1.00 91.00 115 ASN A O 1
ATOM 893 N N . SER A 1 116 ? 1.987 4.270 -8.171 1.00 89.31 116 SER A N 1
ATOM 894 C CA . SER A 1 116 ? 1.841 3.958 -6.746 1.00 89.31 116 SER A CA 1
ATOM 895 C C . SER A 1 116 ? 1.551 5.210 -5.917 1.00 89.31 116 SER A C 1
ATOM 897 O O . SER A 1 116 ? 0.696 5.175 -5.030 1.00 89.31 116 SER A O 1
ATOM 899 N N . LEU A 1 117 ? 2.226 6.326 -6.222 1.00 91.31 117 LEU A N 1
ATOM 900 C CA . LEU A 1 117 ? 2.002 7.611 -5.559 1.00 91.31 117 LEU A CA 1
ATOM 901 C C . LEU A 1 117 ? 0.624 8.211 -5.891 1.00 91.31 117 LEU A C 1
ATOM 903 O O . LEU A 1 117 ? -0.037 8.754 -5.003 1.00 91.31 117 LEU A O 1
ATOM 907 N N . ASP A 1 118 ? 0.180 8.119 -7.143 1.00 92.00 118 ASP A N 1
ATOM 908 C CA . ASP A 1 118 ? -1.147 8.589 -7.558 1.00 92.00 118 ASP A CA 1
ATOM 909 C C . ASP A 1 118 ? -2.248 7.788 -6.847 1.00 92.00 118 ASP A C 1
ATOM 911 O O . ASP A 1 118 ? -3.131 8.363 -6.207 1.00 92.00 118 ASP A O 1
ATOM 915 N N . MET A 1 119 ? -2.115 6.458 -6.831 1.00 89.94 119 MET A N 1
ATOM 916 C CA . MET A 1 119 ? -3.025 5.550 -6.134 1.00 89.94 119 MET A CA 1
ATOM 917 C C . MET A 1 119 ? -3.167 5.905 -4.647 1.00 89.94 119 MET A C 1
ATOM 919 O O . MET A 1 119 ? -4.287 6.119 -4.177 1.00 89.94 119 MET A O 1
ATOM 923 N N . ILE A 1 120 ? -2.062 6.014 -3.894 1.00 87.88 120 ILE A N 1
ATOM 924 C CA . ILE A 1 120 ? -2.138 6.348 -2.458 1.00 87.88 120 ILE A CA 1
ATOM 925 C C . ILE A 1 120 ? -2.704 7.753 -2.222 1.00 87.88 120 ILE A C 1
ATOM 927 O O . ILE A 1 120 ? -3.409 7.980 -1.233 1.00 87.88 120 ILE A O 1
ATOM 931 N N . THR A 1 121 ? -2.433 8.694 -3.128 1.00 91.62 121 THR A N 1
ATOM 932 C CA . THR A 1 121 ? -2.939 10.067 -3.032 1.00 91.62 121 THR A CA 1
ATOM 933 C C . THR A 1 121 ? -4.456 10.090 -3.172 1.00 91.62 121 THR A C 1
ATOM 935 O O . THR A 1 121 ? -5.138 10.649 -2.307 1.00 91.62 121 THR A O 1
ATOM 938 N N . TRP A 1 122 ? -5.006 9.438 -4.200 1.00 92.31 122 TRP A N 1
ATOM 939 C CA . TRP A 1 122 ? -6.456 9.336 -4.377 1.00 92.31 122 TRP A CA 1
ATOM 940 C C . TRP A 1 122 ? -7.122 8.579 -3.241 1.00 92.31 122 TRP A C 1
ATOM 942 O O . TRP A 1 122 ? -8.149 9.026 -2.727 1.00 92.31 122 TRP A O 1
ATOM 952 N N . TRP A 1 123 ? -6.511 7.488 -2.786 1.00 90.19 123 TRP A N 1
ATOM 953 C CA . TRP A 1 123 ? -7.036 6.716 -1.667 1.00 90.19 123 TRP A CA 1
ATOM 954 C C . TRP A 1 123 ? -7.147 7.556 -0.392 1.00 90.19 123 TRP A C 1
ATOM 956 O O . TRP A 1 123 ? -8.188 7.575 0.275 1.00 90.19 123 TRP A O 1
ATOM 966 N N . SER A 1 124 ? -6.086 8.301 -0.077 1.00 89.12 124 SER A N 1
ATOM 967 C CA . SER A 1 124 ? -6.031 9.196 1.080 1.00 89.12 124 SER A CA 1
ATOM 968 C C . SER A 1 124 ? -7.060 10.320 0.968 1.00 89.12 124 SER A C 1
ATOM 970 O O . SER A 1 124 ? -7.772 10.604 1.933 1.00 89.12 124 SER A O 1
ATOM 972 N N . LEU A 1 125 ? -7.190 10.931 -0.213 1.00 92.81 125 LEU A N 1
ATOM 973 C CA . LEU A 1 125 ? -8.141 12.013 -0.460 1.00 92.81 125 LEU A CA 1
ATOM 974 C C . LEU A 1 125 ? -9.597 11.545 -0.317 1.00 92.81 125 LEU A C 1
ATOM 976 O O . LEU A 1 125 ? -10.396 12.211 0.341 1.00 92.81 125 LEU A O 1
ATOM 980 N N . LEU A 1 126 ? -9.942 10.391 -0.892 1.00 92.62 126 LEU A N 1
ATOM 981 C CA . LEU A 1 126 ? -11.286 9.816 -0.794 1.00 92.62 126 LEU A CA 1
ATOM 982 C C . LEU A 1 126 ? -11.625 9.416 0.645 1.00 92.62 126 LEU A C 1
ATOM 984 O O . LEU A 1 126 ? -12.741 9.662 1.107 1.00 92.62 126 LEU A O 1
ATOM 988 N N . THR A 1 127 ? -10.649 8.873 1.377 1.00 90.19 127 THR A N 1
ATOM 989 C CA . THR A 1 127 ? -10.801 8.577 2.809 1.00 90.19 127 THR A CA 1
ATOM 990 C C . THR A 1 127 ? -11.078 9.856 3.593 1.00 90.19 127 THR A C 1
ATOM 992 O O . THR A 1 127 ? -11.999 9.888 4.408 1.00 90.19 127 THR A O 1
ATOM 995 N N . PHE A 1 128 ? -10.320 10.923 3.325 1.00 90.19 128 PHE A N 1
ATOM 996 C CA . PHE A 1 128 ? -10.500 12.211 3.986 1.00 90.19 128 PHE A CA 1
ATOM 997 C C . PHE A 1 128 ? -11.894 12.792 3.728 1.00 90.19 128 PHE A C 1
ATOM 999 O O . PHE A 1 128 ? -12.592 13.119 4.684 1.00 90.19 128 PHE A O 1
ATOM 1006 N N . PHE A 1 129 ? -12.339 12.855 2.469 1.00 92.81 129 PHE A N 1
ATOM 1007 C CA . PHE A 1 129 ? -13.671 13.374 2.144 1.00 92.81 129 PHE A CA 1
ATOM 1008 C C . PHE A 1 129 ? -14.798 12.555 2.766 1.00 92.81 129 PHE A C 1
ATOM 1010 O O . PHE A 1 129 ? -15.757 13.132 3.280 1.00 92.81 129 PHE A O 1
ATOM 1017 N N . HIS A 1 130 ? -14.687 11.226 2.765 1.00 91.50 130 HIS A N 1
ATOM 1018 C CA . HIS A 1 130 ? -15.693 10.395 3.414 1.00 91.50 130 HIS A CA 1
ATOM 1019 C C . HIS A 1 130 ? -15.741 10.654 4.921 1.00 91.50 130 HIS A C 1
ATOM 1021 O O . HIS A 1 130 ? -16.819 10.854 5.473 1.00 91.50 130 HIS A O 1
ATOM 1027 N N . CYS A 1 131 ? -14.586 10.658 5.589 1.00 89.69 131 CYS A N 1
A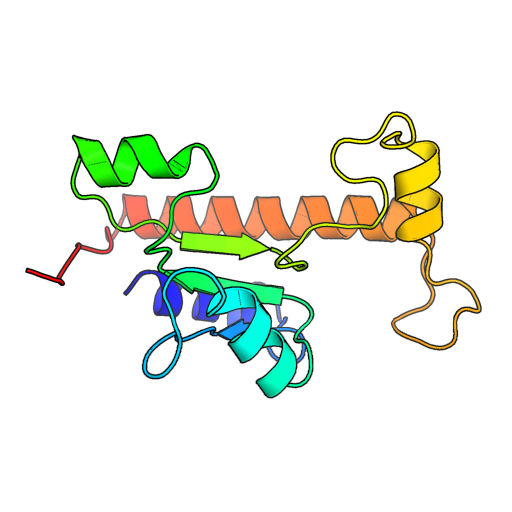TOM 1028 C CA . CYS A 1 131 ? -14.512 10.819 7.038 1.00 89.69 131 CYS A CA 1
ATOM 1029 C C . CYS A 1 131 ? -14.873 12.234 7.518 1.00 89.69 131 CYS A C 1
ATOM 1031 O O . CYS A 1 131 ? -15.327 12.364 8.653 1.00 89.69 131 CYS A O 1
ATOM 1033 N N . ASP A 1 132 ? -14.710 13.265 6.680 1.00 91.44 132 ASP A N 1
ATOM 1034 C CA . ASP A 1 132 ? -15.172 14.633 6.962 1.00 91.44 132 ASP A CA 1
ATOM 1035 C C . ASP A 1 132 ? -16.710 14.713 7.016 1.00 91.44 132 ASP A C 1
ATOM 1037 O O . ASP A 1 132 ? -17.277 15.336 7.913 1.00 91.44 132 ASP A O 1
ATOM 1041 N N . GLU A 1 133 ? -17.405 14.015 6.111 1.00 92.50 133 GLU A N 1
ATOM 1042 C CA . GLU A 1 133 ? -18.875 13.980 6.084 1.00 92.50 133 GLU A CA 1
ATOM 1043 C C . GLU A 1 133 ? -19.463 12.957 7.076 1.00 92.50 133 GLU A C 1
ATOM 1045 O O . GLU A 1 133 ? -20.460 13.220 7.757 1.00 92.50 133 GLU A O 1
ATOM 1050 N N . LYS A 1 134 ? -18.879 11.756 7.123 1.00 89.88 134 LYS A N 1
ATOM 1051 C CA . LYS A 1 134 ? -19.382 10.571 7.833 1.00 89.88 134 LYS A CA 1
ATOM 1052 C C . LYS A 1 134 ? -18.220 9.842 8.518 1.00 89.88 134 LYS A C 1
ATOM 1054 O O . LYS A 1 134 ? -17.711 8.852 7.988 1.00 89.88 134 LYS A O 1
ATOM 1059 N N . PRO A 1 135 ? -17.797 10.295 9.711 1.00 84.88 135 PRO A N 1
ATOM 1060 C CA . PRO A 1 135 ? -16.681 9.678 10.412 1.00 84.88 135 PRO A CA 1
ATOM 1061 C C . PRO A 1 135 ? -16.986 8.218 10.755 1.00 84.88 135 PRO A C 1
ATOM 1063 O O . PRO A 1 135 ? -18.062 7.883 11.262 1.00 84.88 135 PRO A O 1
ATOM 1066 N N . VAL A 1 136 ? -16.013 7.338 10.521 1.00 82.81 136 VAL A N 1
ATOM 1067 C CA . VAL A 1 136 ? -16.095 5.940 10.947 1.00 82.81 136 VAL A CA 1
ATOM 1068 C C . VAL A 1 136 ? -15.739 5.866 12.427 1.00 82.81 136 VAL A C 1
ATOM 1070 O O . VAL A 1 136 ? -14.595 6.072 12.825 1.00 82.81 136 VAL A O 1
ATOM 1073 N N . LEU A 1 137 ? -16.738 5.580 13.258 1.00 78.81 137 LEU A N 1
ATOM 1074 C CA . LEU A 1 137 ? -16.546 5.484 14.700 1.00 78.81 137 LEU A CA 1
ATOM 1075 C C . LEU A 1 137 ? -15.822 4.191 15.080 1.00 78.81 137 LEU A C 1
ATOM 1077 O O . LEU A 1 137 ? -16.076 3.128 14.508 1.00 78.81 137 LEU A O 1
ATOM 1081 N N . ASN A 1 138 ? -14.975 4.283 16.106 1.00 68.50 138 ASN A N 1
ATOM 1082 C CA . ASN A 1 138 ? -14.447 3.105 16.774 1.00 68.50 138 ASN A CA 1
ATOM 1083 C C . ASN A 1 138 ? -15.580 2.419 17.549 1.00 68.50 138 ASN A C 1
ATOM 1085 O O . ASN A 1 138 ? -15.979 2.884 18.615 1.00 68.50 138 ASN A O 1
ATOM 1089 N N . THR A 1 139 ? -16.141 1.348 16.993 1.00 64.56 139 THR A N 1
ATOM 1090 C CA . THR A 1 139 ? -17.205 0.574 17.652 1.00 64.56 139 THR A CA 1
ATOM 1091 C C . THR A 1 139 ? -16.668 -0.617 18.444 1.00 64.56 139 THR A C 1
ATOM 1093 O O . THR A 1 139 ? -17.467 -1.371 18.991 1.00 64.56 139 THR A O 1
ATOM 1096 N N . ALA A 1 140 ? -15.345 -0.807 18.504 1.00 54.88 140 ALA A N 1
ATOM 1097 C CA . ALA A 1 140 ? -14.713 -1.799 19.365 1.00 54.88 140 ALA A CA 1
ATOM 1098 C C . ALA A 1 140 ? -14.556 -1.221 20.784 1.00 54.88 140 ALA A C 1
ATOM 1100 O O . ALA A 1 140 ? -13.473 -0.794 21.173 1.00 54.88 140 ALA A O 1
ATOM 1101 N N . ASN A 1 141 ? -15.667 -1.176 21.524 1.00 39.72 141 ASN A N 1
ATOM 1102 C CA . ASN A 1 141 ? -15.715 -0.991 22.978 1.00 39.72 141 ASN A CA 1
ATOM 1103 C C . ASN A 1 141 ? -16.450 -2.173 23.608 1.00 39.72 141 ASN A C 1
ATOM 1105 O O . ASN A 1 141 ? -17.535 -2.519 23.085 1.00 39.72 141 ASN A O 1
#

pLDDT: mean 84.97, std 9.7, range [39.72, 97.81]

Sequence (141 aa):
GMVGLSNWIGSDALGLEEQMGTLVGLNYTAETWKTNVWLDMDRPEIIVYEDTTARSDHASFQDNLGTVTVGFGGLVDGYWCYHQTCDTLEEMEEWMDTMGKGYGDENTGVANLVNSLDMITWWSLLTFFHCDEKPVLNTAN

Solvent-accessible surface area (backbone atoms only — not comparable to full-atom values): 8422 Å² total; per-residue (Å²): 101,68,52,58,55,51,49,46,44,40,38,67,77,65,64,37,58,89,41,50,36,77,58,73,55,91,89,49,56,90,91,50,20,69,55,54,43,37,59,75,61,73,54,43,54,33,37,38,28,69,61,90,68,71,86,58,80,65,33,63,44,34,78,75,66,68,46,81,48,72,48,75,51,58,54,88,82,58,60,97,40,64,98,42,95,62,62,41,73,66,51,50,27,63,66,49,36,20,65,90,65,87,51,84,70,78,35,51,14,63,57,46,52,50,50,52,52,52,51,52,49,53,52,53,51,53,50,49,58,46,40,72,79,56,64,77,69,70,76,90,120

Secondary structure (DSSP, 8-state):
-HHHHHHHIIIIIS--TTTEEE---TTS-TTTHHHHHHHHTT--SEEEEE-SS--STHHHHHHHH----EEEES-TT--TTTTSTT-SHHHHHHHH--TTSSSS----HHHHHHHHHHHHHHHHHHHHHHHHHS-------

Organism: NCBI:txid1697135